Protein AF-A0A9E6JTC9-F1 (afdb_monomer)

Solvent-accessible surface area (backbone atoms only — not comparable to full-atom values): 5115 Å² total; per-residue (Å²): 129,95,70,95,58,99,78,69,90,86,85,87,84,84,70,84,95,70,58,61,56,43,26,51,88,63,76,26,43,84,75,71,37,59,71,64,45,57,48,49,80,82,49,89,74,73,92,88,72,78,74,69,48,94,46,69,69,32,37,51,48,24,68,75,66,76,41,79,41,74,83,82,81,129

pLDDT: mean 89.66, std 9.26, range [53.59, 96.25]

Mean predicted aligned error: 5.12 Å

Foldseek 3Di:
DLDPDPDDDDDDDDDPPDDLLQEVVLVHDPPNCVVVNVVVVVDPDDNPDDALDDDPVQRVCCVPVVDGRDDDDD

Sequence (74 aa):
MILNSSNPNIILILMESVSADCMVSLNGIKGLMPCLDSLTKESLLFINFYANGFLTEQGIIAFLSSFHAQPQTS

Secondary structure (DSSP, 8-state):
---SSSS------PPTT--GGG-GGGT--TTSSHHHHHHTTSS---SS---S-SSHHHHHHHHHH-PPPPP---

Structure (mmCIF, N/CA/C/O backbone):
data_AF-A0A9E6JTC9-F1
#
_entry.id   AF-A0A9E6JTC9-F1
#
loop_
_atom_site.group_PDB
_atom_site.id
_atom_site.type_symbol
_atom_site.label_atom_id
_atom_site.label_alt_id
_atom_site.label_comp_id
_atom_site.label_asym_id
_atom_site.label_entity_id
_atom_site.label_seq_id
_atom_site.pdbx_PDB_ins_code
_atom_site.Cartn_x
_atom_site.Cartn_y
_atom_site.Cartn_z
_atom_site.occupancy
_atom_site.B_iso_or_equiv
_atom_site.auth_seq_id
_atom_site.auth_comp_id
_atom_site.auth_asym_id
_atom_site.auth_atom_id
_atom_site.pdbx_PDB_model_num
ATOM 1 N N . MET A 1 1 ? -21.850 7.402 8.974 1.00 57.38 1 MET A N 1
ATOM 2 C CA . MET A 1 1 ? -20.913 8.547 9.004 1.00 57.38 1 MET A CA 1
ATOM 3 C C . MET A 1 1 ? -19.545 7.987 9.361 1.00 57.38 1 MET A C 1
ATOM 5 O O . MET A 1 1 ? -19.503 7.166 10.261 1.00 57.38 1 MET A O 1
ATOM 9 N N . ILE A 1 2 ? -18.480 8.317 8.621 1.00 81.12 2 ILE A N 1
ATOM 10 C CA . ILE A 1 2 ? -17.138 7.730 8.846 1.00 81.12 2 ILE A CA 1
ATOM 11 C 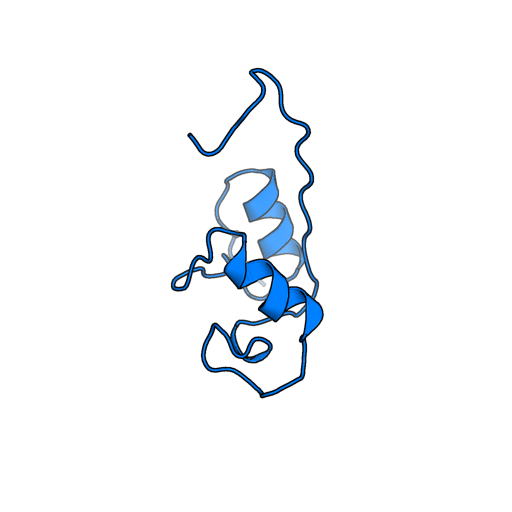C . ILE A 1 2 ? -16.401 8.432 10.003 1.00 81.12 2 ILE A C 1
ATOM 13 O O . ILE A 1 2 ? -15.597 7.813 10.690 1.00 81.12 2 ILE A O 1
ATOM 17 N N . LEU A 1 3 ? -16.693 9.714 10.244 1.00 88.88 3 LEU A N 1
ATOM 18 C CA . LEU A 1 3 ? -16.047 10.520 11.281 1.00 88.88 3 LEU A CA 1
ATOM 19 C C . LEU A 1 3 ? -17.005 10.778 12.447 1.00 88.88 3 LEU A C 1
ATOM 21 O O . LEU A 1 3 ? -18.145 11.183 12.230 1.00 88.88 3 LEU A O 1
ATOM 25 N N . ASN A 1 4 ? -16.510 10.591 13.673 1.00 89.94 4 ASN A N 1
ATOM 26 C CA . ASN A 1 4 ? -17.260 10.817 14.917 1.00 89.94 4 ASN A CA 1
ATOM 27 C C . ASN A 1 4 ? -16.897 12.143 15.621 1.00 89.94 4 ASN A C 1
ATOM 29 O O . ASN A 1 4 ? -17.498 12.479 16.636 1.00 89.94 4 ASN A O 1
ATOM 33 N N . SER A 1 5 ? -15.909 12.887 15.111 1.00 92.62 5 SER A N 1
ATOM 34 C CA . SER A 1 5 ? -15.435 14.167 15.658 1.00 92.62 5 SER A CA 1
ATOM 35 C C . SER A 1 5 ? -15.372 15.217 14.551 1.00 92.62 5 SER A C 1
ATOM 37 O O . SER A 1 5 ? -15.040 14.886 13.412 1.00 92.62 5 SER A O 1
ATOM 39 N N . SER A 1 6 ? -15.648 16.478 14.892 1.00 94.00 6 SER A N 1
ATOM 40 C CA . SER A 1 6 ? -15.471 17.621 13.988 1.00 94.00 6 SER A CA 1
ATOM 41 C C . SER A 1 6 ? -13.998 17.939 13.710 1.00 94.00 6 SER A C 1
ATOM 43 O O . SER A 1 6 ? -13.702 18.509 12.667 1.00 94.00 6 SER A O 1
ATOM 45 N N . ASN A 1 7 ? -13.088 17.536 14.605 1.00 95.38 7 ASN A N 1
ATOM 46 C CA . ASN A 1 7 ? -11.638 17.706 14.480 1.00 95.38 7 ASN A CA 1
ATOM 47 C C . ASN A 1 7 ? -10.926 16.382 14.824 1.00 95.38 7 ASN A C 1
ATOM 49 O O . ASN A 1 7 ? -10.501 16.190 15.966 1.00 95.38 7 ASN A O 1
ATOM 53 N N . PRO A 1 8 ? -10.862 15.413 13.894 1.00 94.81 8 PRO A N 1
ATOM 54 C CA . PRO A 1 8 ? -10.142 14.164 14.115 1.00 94.81 8 PRO A CA 1
ATOM 55 C C . PRO A 1 8 ? -8.621 14.373 14.060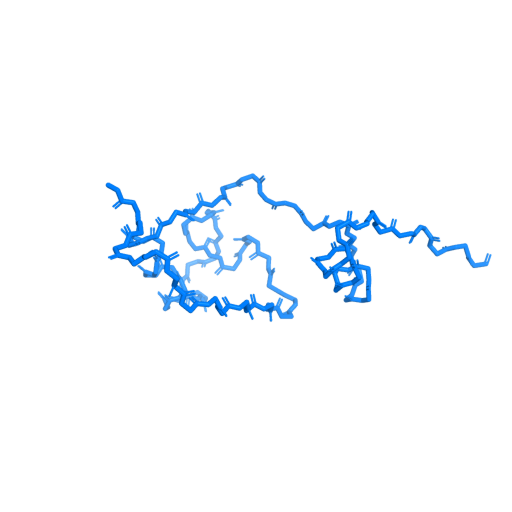 1.00 94.81 8 PRO A C 1
ATOM 57 O O . PRO A 1 8 ? -8.125 15.232 13.333 1.00 94.81 8 PRO A O 1
ATOM 60 N N . ASN A 1 9 ? -7.871 13.540 14.784 1.00 94.94 9 ASN A N 1
ATOM 61 C CA . ASN A 1 9 ? -6.423 13.446 14.597 1.00 94.94 9 ASN A CA 1
ATOM 62 C C . ASN A 1 9 ? -6.124 12.771 13.255 1.00 94.94 9 ASN A C 1
ATOM 64 O O . ASN A 1 9 ? -6.759 11.772 12.913 1.00 94.94 9 ASN A O 1
ATOM 68 N N . ILE A 1 10 ? -5.138 13.287 12.523 1.00 93.94 10 ILE A N 1
ATOM 69 C CA . ILE A 1 10 ? -4.723 12.744 11.227 1.00 93.94 10 ILE A CA 1
ATOM 70 C C . ILE A 1 10 ? -3.318 12.168 11.380 1.00 93.94 10 ILE A C 1
ATOM 72 O O . ILE A 1 10 ? -2.390 12.878 11.761 1.00 93.94 10 ILE A O 1
ATOM 76 N N . ILE A 1 11 ? -3.167 10.880 11.075 1.00 95.44 11 ILE A N 1
ATOM 77 C CA . ILE A 1 11 ? -1.878 10.189 11.040 1.00 95.44 11 ILE A CA 1
ATOM 78 C C . ILE A 1 11 ? -1.658 9.716 9.609 1.00 95.44 11 ILE A C 1
ATOM 80 O O . ILE A 1 11 ? -2.475 8.975 9.064 1.00 95.44 11 ILE A O 1
ATOM 84 N N . LEU A 1 12 ? -0.557 10.156 9.006 1.00 94.44 12 LEU A N 1
ATOM 85 C CA . LEU A 1 12 ? -0.145 9.753 7.667 1.00 94.44 12 LEU A CA 1
ATOM 86 C C . LEU A 1 12 ? 1.007 8.757 7.798 1.00 94.44 12 LEU A C 1
ATOM 88 O O . LEU A 1 12 ? 2.042 9.086 8.374 1.00 94.44 12 LEU A O 1
ATOM 92 N N . ILE A 1 13 ? 0.819 7.542 7.284 1.00 94.06 13 ILE A N 1
ATOM 93 C CA . ILE A 1 13 ? 1.832 6.482 7.298 1.00 94.06 13 ILE A CA 1
ATOM 94 C C . ILE A 1 13 ? 2.251 6.220 5.854 1.00 94.06 13 ILE A C 1
ATOM 96 O O . ILE A 1 13 ? 1.456 5.737 5.051 1.00 94.06 13 ILE A O 1
ATOM 100 N N . LEU A 1 14 ? 3.504 6.539 5.538 1.00 92.56 14 LEU A N 1
ATOM 101 C CA . LEU A 1 14 ? 4.141 6.199 4.270 1.00 92.56 14 LEU A CA 1
ATOM 102 C C . LEU A 1 14 ? 5.005 4.960 4.495 1.00 92.56 14 LEU A C 1
ATOM 104 O O . LEU A 1 14 ? 5.879 4.966 5.361 1.00 92.56 14 LEU A O 1
ATOM 108 N N . MET A 1 15 ? 4.741 3.895 3.744 1.00 93.44 15 MET A N 1
ATOM 109 C CA . MET A 1 15 ? 5.514 2.659 3.834 1.00 93.44 15 MET A CA 1
ATOM 110 C C . MET A 1 15 ? 6.512 2.591 2.683 1.00 93.44 15 MET A C 1
ATOM 112 O O . MET A 1 15 ? 6.127 2.659 1.517 1.00 93.44 15 MET A O 1
ATOM 116 N N . GLU A 1 16 ? 7.789 2.453 3.021 1.00 92.31 16 GLU A N 1
ATOM 117 C CA . GLU A 1 16 ? 8.874 2.360 2.047 1.00 92.31 16 GLU A CA 1
ATOM 118 C C . GLU A 1 16 ? 8.830 1.009 1.321 1.00 92.31 16 GLU A C 1
ATOM 120 O O . GLU A 1 16 ? 8.743 -0.041 1.959 1.00 92.31 16 GLU A O 1
ATOM 125 N N . SER A 1 17 ? 8.898 1.046 -0.014 1.00 90.44 17 SER A N 1
ATOM 126 C CA . SER A 1 17 ? 8.984 -0.139 -0.880 1.00 90.44 17 SER A CA 1
ATOM 127 C C . SER A 1 17 ? 7.856 -1.184 -0.719 1.00 90.44 17 SER A C 1
ATOM 129 O O . SER A 1 17 ? 8.056 -2.361 -1.018 1.00 90.44 17 SER A O 1
ATOM 131 N N . VAL A 1 18 ? 6.655 -0.777 -0.282 1.00 93.25 18 VAL A N 1
ATOM 132 C CA . VAL A 1 18 ? 5.471 -1.658 -0.204 1.00 93.25 18 VAL A CA 1
ATOM 133 C C . VAL A 1 18 ? 4.602 -1.506 -1.454 1.00 93.25 18 VAL A C 1
ATOM 135 O O . VAL A 1 18 ? 4.151 -0.406 -1.768 1.00 93.25 18 VAL A O 1
ATOM 138 N N . SER A 1 19 ? 4.328 -2.618 -2.143 1.00 93.69 19 SER A N 1
ATOM 139 C CA . SER A 1 19 ? 3.423 -2.678 -3.299 1.00 93.69 19 SER A CA 1
ATOM 140 C C . SER A 1 19 ? 2.133 -3.446 -2.983 1.00 93.69 19 SER A C 1
ATOM 142 O O . SER A 1 19 ? 2.004 -4.091 -1.941 1.00 93.69 19 SER A O 1
ATOM 144 N N . ALA A 1 20 ? 1.168 -3.402 -3.909 1.00 94.81 20 ALA A N 1
ATOM 145 C CA . ALA A 1 20 ? -0.077 -4.166 -3.809 1.00 94.81 20 ALA A CA 1
ATOM 146 C C . ALA A 1 20 ? 0.162 -5.686 -3.703 1.00 94.81 20 ALA A C 1
ATOM 148 O O . ALA A 1 20 ? -0.581 -6.381 -3.011 1.00 94.81 20 ALA A O 1
ATOM 149 N N . ASP A 1 21 ? 1.247 -6.187 -4.301 1.00 95.06 21 ASP A N 1
ATOM 150 C CA . ASP A 1 21 ? 1.619 -7.607 -4.278 1.00 95.06 21 ASP A CA 1
ATOM 151 C C . ASP A 1 21 ? 1.945 -8.116 -2.867 1.00 95.06 21 ASP A C 1
ATOM 153 O O . ASP A 1 21 ? 1.995 -9.323 -2.631 1.00 95.06 21 ASP A O 1
ATOM 157 N N . CYS A 1 22 ? 2.158 -7.217 -1.904 1.00 94.62 22 CYS A N 1
ATOM 158 C CA . CYS A 1 22 ? 2.421 -7.579 -0.519 1.00 94.62 22 CYS A CA 1
ATOM 159 C C . CYS A 1 22 ? 1.159 -7.946 0.280 1.00 94.62 22 CYS A C 1
ATOM 161 O O . CYS A 1 22 ? 1.279 -8.493 1.377 1.00 94.62 22 CYS A O 1
ATOM 163 N N . MET A 1 23 ? -0.037 -7.643 -0.235 1.00 95.69 23 MET A N 1
ATOM 164 C CA . MET A 1 23 ? -1.299 -7.797 0.492 1.00 95.69 23 MET A CA 1
ATOM 165 C C . MET A 1 23 ? -2.222 -8.810 -0.177 1.00 95.69 23 MET A C 1
ATOM 167 O O . MET A 1 23 ? -2.512 -8.727 -1.369 1.00 95.69 23 MET A O 1
ATOM 171 N N . VAL A 1 24 ? -2.775 -9.731 0.609 1.00 95.62 24 VAL A N 1
ATOM 172 C CA . VAL A 1 24 ? -3.726 -10.738 0.111 1.00 95.62 24 VAL A CA 1
ATOM 173 C C . VAL A 1 24 ? -5.035 -10.102 -0.328 1.00 95.62 24 VAL A C 1
ATOM 175 O O . VAL A 1 24 ? -5.636 -10.546 -1.304 1.00 95.62 24 VAL A O 1
ATOM 178 N N . SER A 1 25 ? -5.467 -9.040 0.355 1.00 94.88 25 SER A N 1
ATOM 179 C CA . SER A 1 25 ? -6.666 -8.282 -0.013 1.00 94.88 25 SER A CA 1
ATOM 180 C C . SER A 1 25 ? -6.572 -7.623 -1.394 1.00 94.88 25 SER A C 1
ATOM 182 O O . SER A 1 25 ? -7.593 -7.210 -1.934 1.00 94.88 25 SER A O 1
ATOM 184 N N . LEU A 1 26 ? -5.360 -7.503 -1.945 1.00 95.62 26 LEU A N 1
ATOM 185 C CA . LEU A 1 26 ? -5.064 -6.960 -3.27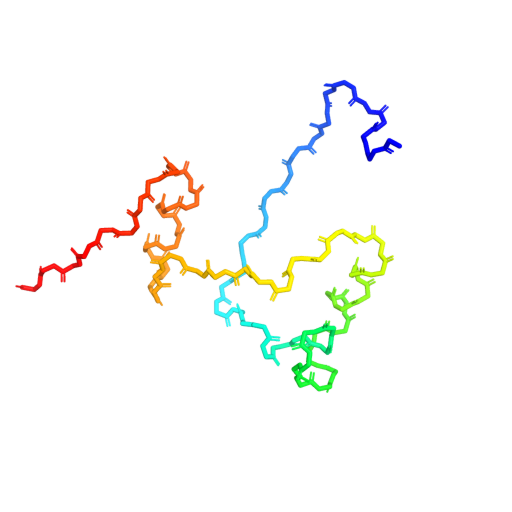3 1.00 95.62 26 LEU A CA 1
ATOM 186 C C . LEU A 1 26 ? -4.579 -8.049 -4.247 1.00 95.62 26 LEU A C 1
ATOM 188 O O . LEU A 1 26 ? -3.935 -7.747 -5.246 1.00 95.62 26 LEU A O 1
ATOM 192 N N . ASN A 1 27 ? -4.897 -9.317 -3.964 1.00 95.00 27 ASN A N 1
ATOM 193 C CA . ASN A 1 27 ? -4.502 -10.496 -4.743 1.00 95.00 27 ASN A CA 1
ATOM 194 C C . ASN A 1 27 ? -2.985 -10.780 -4.746 1.00 95.00 27 ASN A C 1
ATOM 196 O O . ASN A 1 27 ? -2.492 -11.490 -5.623 1.00 95.00 27 ASN A O 1
ATOM 200 N N . GLY A 1 28 ? -2.258 -10.260 -3.758 1.00 94.62 28 GLY A N 1
ATOM 201 C CA . GLY A 1 28 ? -0.831 -10.478 -3.562 1.00 94.62 28 GLY A CA 1
ATOM 202 C C . GLY A 1 28 ? -0.470 -11.774 -2.825 1.00 94.62 28 GLY A C 1
ATOM 203 O O . GLY A 1 28 ? -1.238 -12.738 -2.733 1.00 94.62 28 GLY A O 1
ATOM 204 N N . ILE A 1 29 ? 0.745 -11.798 -2.278 1.00 94.75 29 ILE A N 1
ATOM 205 C CA . ILE A 1 29 ? 1.370 -12.958 -1.635 1.00 94.75 29 ILE A CA 1
ATOM 206 C C . ILE A 1 29 ? 0.707 -13.266 -0.288 1.00 94.75 29 ILE A C 1
ATOM 208 O O . ILE A 1 29 ? 0.627 -12.429 0.613 1.00 94.75 29 ILE A O 1
ATOM 212 N N . LYS A 1 30 ? 0.295 -14.527 -0.107 1.00 93.62 30 LYS A N 1
ATOM 213 C CA . LYS A 1 30 ? -0.359 -14.983 1.124 1.00 93.62 30 LYS A CA 1
ATOM 214 C C . LYS A 1 30 ? 0.558 -14.903 2.343 1.00 93.62 30 LYS A C 1
ATOM 216 O O . LYS A 1 30 ? 1.557 -15.608 2.419 1.00 93.62 30 LYS A O 1
ATOM 221 N N . GLY A 1 31 ? 0.135 -14.126 3.340 1.00 92.50 31 GLY A N 1
ATOM 222 C CA . GLY A 1 31 ? 0.756 -14.089 4.665 1.00 92.50 31 GLY A CA 1
ATOM 223 C C . GLY A 1 31 ? 1.961 -13.158 4.798 1.00 92.50 31 GLY A C 1
ATOM 224 O O . GLY A 1 31 ? 2.616 -13.213 5.834 1.00 92.50 31 GLY A O 1
ATOM 225 N N . LEU A 1 32 ? 2.245 -12.305 3.806 1.00 95.25 32 LEU A N 1
ATOM 226 C CA . LEU A 1 32 ? 3.374 -11.373 3.881 1.00 95.25 32 LEU A CA 1
ATOM 227 C C . LEU A 1 32 ? 3.107 -10.212 4.856 1.00 95.25 32 LEU A C 1
ATOM 229 O O . LEU A 1 32 ? 3.972 -9.880 5.662 1.00 95.25 32 LEU A O 1
ATOM 233 N N . MET A 1 33 ? 1.902 -9.627 4.830 1.00 95.31 33 MET A N 1
ATOM 234 C CA . MET A 1 33 ? 1.522 -8.497 5.693 1.00 95.31 33 MET A CA 1
ATOM 235 C C . MET A 1 33 ? 0.191 -8.734 6.438 1.00 95.31 33 MET A C 1
ATOM 237 O O . MET A 1 33 ? -0.751 -7.953 6.294 1.00 95.31 33 MET A O 1
ATOM 241 N N . PRO A 1 34 ? 0.090 -9.772 7.293 1.00 94.69 34 PRO A N 1
ATOM 242 C CA . PRO A 1 34 ? -1.180 -10.196 7.891 1.00 94.69 34 PRO A CA 1
ATOM 243 C C . PRO A 1 34 ? -1.850 -9.124 8.765 1.00 94.69 34 PRO A C 1
ATOM 245 O O . PRO A 1 34 ? -3.078 -9.029 8.776 1.00 94.69 34 PRO A O 1
ATOM 248 N N . CYS A 1 35 ? -1.075 -8.293 9.473 1.00 94.81 35 CYS A N 1
ATOM 249 C CA . CYS A 1 35 ? -1.636 -7.177 10.241 1.00 94.81 35 CYS A CA 1
ATOM 250 C C . CYS A 1 35 ? -2.257 -6.116 9.325 1.00 94.81 35 CYS A C 1
ATOM 252 O O . CYS A 1 35 ? -3.373 -5.673 9.587 1.00 94.81 35 CYS A O 1
ATOM 254 N N . LEU A 1 36 ? -1.579 -5.739 8.237 1.00 94.88 36 LEU A N 1
ATOM 255 C CA . LEU A 1 36 ? -2.105 -4.742 7.306 1.00 94.88 36 LEU A CA 1
ATOM 256 C C . LEU A 1 36 ? -3.336 -5.275 6.561 1.00 94.88 36 LEU A C 1
ATOM 258 O O . LEU A 1 36 ? -4.336 -4.574 6.457 1.00 94.88 36 LEU A O 1
ATOM 262 N N . ASP A 1 37 ? -3.306 -6.543 6.143 1.00 95.81 37 ASP A N 1
ATOM 263 C CA . ASP A 1 37 ? -4.470 -7.231 5.577 1.00 95.81 37 ASP A CA 1
ATOM 264 C C . ASP A 1 37 ? -5.659 -7.234 6.551 1.00 95.81 37 ASP A C 1
ATOM 266 O O . ASP A 1 37 ? -6.794 -7.019 6.133 1.00 95.81 37 ASP A O 1
ATOM 270 N N . SER A 1 38 ? -5.441 -7.431 7.857 1.00 95.88 38 SER A N 1
ATOM 271 C CA . SER A 1 38 ? -6.540 -7.400 8.834 1.00 95.88 38 SER A CA 1
ATOM 272 C C . SER A 1 38 ? -7.219 -6.030 8.937 1.00 95.88 38 SER A C 1
ATOM 274 O O . SER A 1 38 ? -8.444 -5.979 9.052 1.00 95.88 38 SER A O 1
ATOM 276 N N . LEU A 1 39 ? -6.459 -4.937 8.788 1.00 94.75 39 LEU A N 1
ATOM 277 C CA . LEU A 1 39 ? -6.986 -3.569 8.833 1.00 94.75 39 LEU A CA 1
ATOM 278 C C . LEU A 1 39 ? -7.946 -3.274 7.676 1.00 94.75 39 LEU A C 1
ATOM 280 O O . LEU A 1 39 ? -8.848 -2.450 7.822 1.00 94.75 39 LEU A O 1
ATOM 284 N N . THR A 1 40 ? -7.814 -3.966 6.542 1.00 94.62 40 THR A N 1
ATOM 285 C CA . THR A 1 40 ? -8.690 -3.774 5.369 1.00 94.62 40 THR A CA 1
ATOM 286 C C . THR A 1 40 ? -10.157 -4.101 5.659 1.00 94.62 40 THR A C 1
ATOM 288 O O . THR A 1 40 ? -11.044 -3.565 5.004 1.00 94.62 40 THR A O 1
ATOM 291 N N . LYS A 1 41 ? -10.433 -4.939 6.669 1.00 94.12 41 LYS A N 1
ATOM 292 C CA . LYS A 1 41 ? -11.796 -5.331 7.067 1.00 94.12 41 LYS A CA 1
ATOM 293 C C . LYS A 1 41 ? -12.552 -4.230 7.808 1.00 94.12 41 LYS A C 1
ATOM 295 O O . LYS A 1 41 ? -13.778 -4.247 7.833 1.00 94.12 41 LYS A O 1
ATOM 300 N N . GLU A 1 42 ? -11.821 -3.304 8.418 1.00 93.88 42 GLU A N 1
ATOM 301 C CA . GLU A 1 42 ? -12.356 -2.222 9.253 1.00 93.88 42 GLU A CA 1
ATOM 302 C C . GLU A 1 42 ? -12.098 -0.838 8.637 1.00 93.88 42 GLU A C 1
ATOM 304 O O . GLU A 1 42 ? -12.361 0.190 9.258 1.00 93.88 42 GLU A O 1
ATOM 309 N N . SER A 1 43 ? -11.579 -0.793 7.408 1.00 93.00 43 SER A N 1
ATOM 310 C CA . SER A 1 43 ? -11.182 0.436 6.723 1.00 93.00 43 SER A CA 1
ATOM 311 C C . SER A 1 43 ? -11.699 0.486 5.287 1.00 93.00 43 SER A C 1
ATOM 313 O O . SER A 1 43 ? -12.331 -0.443 4.785 1.00 93.00 43 SE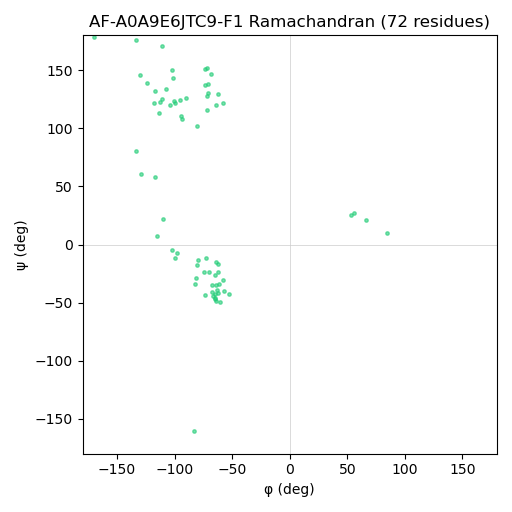R A O 1
ATOM 315 N N . LEU A 1 44 ? -11.451 1.613 4.621 1.00 94.00 44 LEU A N 1
ATOM 316 C CA . LEU A 1 44 ? -11.698 1.765 3.194 1.00 94.00 44 LEU A CA 1
ATOM 317 C C . LEU A 1 44 ? -10.409 1.462 2.429 1.00 94.00 44 LEU A C 1
ATOM 319 O O . LEU A 1 44 ? -9.451 2.231 2.488 1.00 94.00 44 LEU A O 1
ATOM 323 N N . LEU A 1 45 ? -10.406 0.344 1.704 1.00 95.50 45 LEU A N 1
ATOM 324 C CA . LEU A 1 45 ? -9.302 -0.065 0.841 1.00 95.50 45 LEU A CA 1
ATOM 325 C C . LEU A 1 45 ? -9.487 0.488 -0.579 1.00 95.50 45 LEU A C 1
ATOM 327 O O . LEU A 1 45 ? -10.501 0.232 -1.229 1.00 95.50 45 LEU A O 1
ATOM 331 N N . PHE A 1 46 ? -8.475 1.188 -1.088 1.00 95.38 46 PHE A N 1
ATOM 332 C CA . PHE A 1 46 ? -8.427 1.643 -2.477 1.00 95.38 46 PHE A CA 1
ATOM 333 C C . PHE A 1 46 ? -7.677 0.623 -3.338 1.00 95.38 46 PHE A C 1
ATOM 335 O O . PHE A 1 46 ? -6.460 0.508 -3.250 1.00 95.38 46 PHE A O 1
ATOM 342 N N . ILE A 1 47 ? -8.405 -0.106 -4.187 1.00 96.25 47 ILE A N 1
ATOM 343 C CA . ILE A 1 47 ? -7.829 -1.166 -5.036 1.00 96.25 47 ILE A CA 1
ATOM 344 C C . ILE A 1 47 ? -7.133 -0.640 -6.303 1.00 96.25 47 ILE A C 1
ATOM 346 O O . ILE A 1 47 ? -6.338 -1.350 -6.904 1.00 96.25 47 ILE A O 1
ATOM 350 N N . ASN A 1 48 ? -7.419 0.605 -6.697 1.00 95.31 48 ASN A N 1
ATOM 351 C CA . ASN A 1 48 ? -6.846 1.273 -7.870 1.00 95.31 48 ASN A CA 1
ATOM 352 C C . ASN A 1 48 ? -6.041 2.507 -7.431 1.00 95.31 48 ASN A C 1
ATOM 354 O O . ASN A 1 48 ? -6.371 3.636 -7.795 1.00 95.31 48 ASN A O 1
ATOM 358 N N . PHE A 1 49 ? -5.034 2.299 -6.580 1.00 93.50 49 PHE A N 1
ATOM 359 C CA . PHE A 1 49 ? -4.150 3.352 -6.078 1.00 93.50 49 PHE A CA 1
ATOM 360 C C . PHE A 1 49 ? -2.743 3.178 -6.656 1.00 93.50 49 PHE A C 1
ATOM 362 O O . PHE A 1 49 ? -2.147 2.112 -6.525 1.00 93.50 49 PHE A O 1
ATOM 369 N N . TYR A 1 50 ? -2.217 4.226 -7.291 1.00 91.69 50 TYR A N 1
ATOM 370 C CA . TYR A 1 50 ? -0.941 4.187 -8.006 1.00 91.69 50 TYR A CA 1
ATOM 371 C C . TYR A 1 50 ? 0.003 5.264 -7.477 1.00 91.69 50 TYR A C 1
ATOM 373 O O . TYR A 1 50 ? -0.412 6.396 -7.222 1.00 91.69 50 TYR A O 1
ATOM 381 N N . ALA A 1 51 ? 1.282 4.917 -7.330 1.00 89.75 51 ALA A N 1
ATOM 382 C CA . ALA A 1 51 ? 2.316 5.882 -6.986 1.00 89.75 51 ALA A CA 1
ATOM 383 C C . ALA A 1 51 ? 2.552 6.862 -8.148 1.00 89.75 51 ALA A C 1
ATOM 385 O O . ALA A 1 51 ? 2.480 6.488 -9.317 1.00 89.75 51 ALA A O 1
ATOM 386 N N . ASN A 1 52 ? 2.885 8.113 -7.822 1.00 87.25 52 ASN A N 1
ATOM 387 C CA . ASN A 1 52 ? 3.201 9.141 -8.822 1.00 87.25 52 ASN A CA 1
ATOM 388 C C . ASN A 1 52 ? 4.571 8.935 -9.498 1.00 87.25 52 ASN A C 1
ATOM 390 O O . ASN A 1 52 ? 4.877 9.605 -10.478 1.00 87.25 52 ASN A O 1
ATOM 394 N N . GLY A 1 53 ? 5.404 8.035 -8.974 1.00 86.12 53 GLY A N 1
ATOM 395 C CA . GLY A 1 53 ? 6.737 7.730 -9.481 1.00 86.12 53 GLY A CA 1
ATOM 396 C C . GLY A 1 53 ? 7.317 6.490 -8.801 1.00 86.12 53 GLY A C 1
ATOM 397 O O . GLY A 1 53 ? 6.681 5.910 -7.921 1.00 86.12 53 GLY A O 1
ATOM 398 N N . PHE A 1 54 ? 8.522 6.092 -9.211 1.00 85.75 54 PHE A N 1
ATOM 399 C CA . PHE A 1 54 ? 9.202 4.889 -8.704 1.00 85.75 54 PHE A CA 1
ATOM 400 C C . PHE A 1 54 ? 10.258 5.191 -7.635 1.00 85.75 54 PHE A C 1
ATOM 402 O O . PHE A 1 54 ? 10.750 4.272 -6.987 1.00 85.75 54 PHE A O 1
ATOM 409 N N . LEU A 1 55 ? 10.623 6.464 -7.458 1.00 87.56 55 LEU A N 1
ATOM 410 C CA . LEU A 1 55 ? 11.620 6.897 -6.481 1.00 87.56 55 LEU A CA 1
ATOM 411 C C . LEU A 1 55 ? 10.951 7.484 -5.237 1.00 87.56 55 LEU A C 1
ATOM 413 O O . LEU A 1 55 ? 9.968 8.223 -5.340 1.00 87.56 55 LEU A O 1
ATOM 417 N N . THR A 1 56 ? 11.540 7.227 -4.067 1.0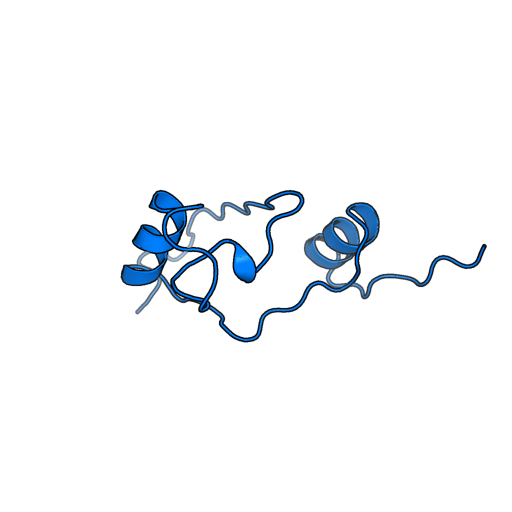0 88.56 56 THR A N 1
ATOM 418 C CA . THR A 1 56 ? 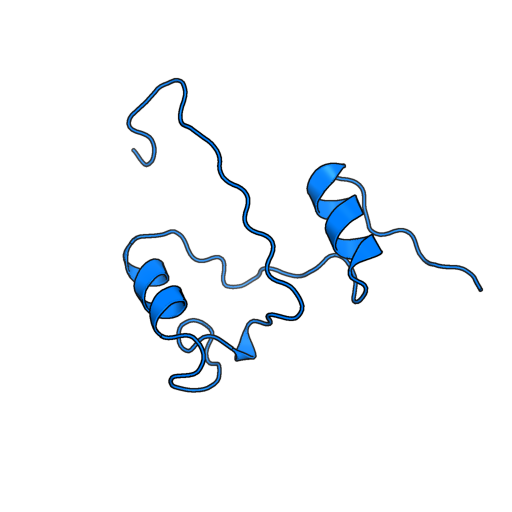11.071 7.746 -2.772 1.00 88.56 56 THR A CA 1
ATOM 419 C C . THR A 1 56 ? 10.889 9.266 -2.796 1.00 88.56 56 THR A C 1
ATOM 421 O O . THR A 1 56 ? 9.862 9.773 -2.350 1.00 88.56 56 THR A O 1
ATOM 424 N N . GLU A 1 57 ? 11.829 10.004 -3.394 1.00 88.38 57 GLU A N 1
ATOM 425 C CA . GLU A 1 57 ? 11.757 11.469 -3.498 1.00 88.38 57 GLU A CA 1
ATOM 426 C C . GLU A 1 57 ? 10.536 11.938 -4.303 1.00 88.38 57 GLU A C 1
ATOM 428 O O . GLU A 1 57 ? 9.830 12.857 -3.889 1.00 88.38 57 GLU A O 1
ATOM 433 N N . GLN A 1 58 ? 10.230 11.264 -5.417 1.00 87.62 58 GLN A N 1
ATOM 434 C CA . GLN A 1 58 ? 9.059 11.569 -6.242 1.00 87.62 58 GLN A CA 1
ATOM 435 C C . GLN A 1 58 ? 7.755 11.304 -5.481 1.00 87.62 58 GLN A C 1
ATOM 437 O O . GLN A 1 58 ? 6.831 12.117 -5.534 1.00 87.62 58 GLN A O 1
ATOM 442 N N . GLY A 1 59 ? 7.690 10.183 -4.755 1.00 87.25 59 GLY A N 1
ATOM 443 C CA . GLY A 1 59 ? 6.529 9.802 -3.953 1.00 87.25 59 GLY A CA 1
ATOM 444 C C . GLY A 1 59 ? 6.258 10.775 -2.805 1.00 87.25 59 GLY A C 1
ATOM 445 O O . GLY A 1 59 ? 5.130 11.245 -2.659 1.00 87.25 59 GLY A O 1
ATOM 446 N N . ILE A 1 60 ? 7.288 11.126 -2.028 1.00 90.31 60 ILE A N 1
ATOM 447 C CA . ILE A 1 60 ? 7.166 12.037 -0.879 1.00 90.31 60 ILE A CA 1
ATOM 448 C C . ILE A 1 60 ? 6.766 13.443 -1.331 1.00 90.31 60 ILE A C 1
ATOM 450 O O . ILE A 1 60 ? 5.850 14.029 -0.750 1.00 90.31 60 ILE A O 1
ATOM 454 N N . ILE A 1 61 ? 7.414 13.981 -2.371 1.00 88.88 61 ILE A N 1
ATOM 455 C CA . ILE A 1 61 ? 7.083 15.314 -2.888 1.00 88.88 61 ILE A CA 1
ATOM 456 C C . ILE A 1 61 ? 5.634 15.329 -3.358 1.00 88.88 61 ILE A C 1
ATOM 458 O O . ILE A 1 61 ? 4.877 16.209 -2.944 1.00 88.88 61 ILE A O 1
ATOM 462 N N . ALA A 1 62 ? 5.221 14.347 -4.160 1.00 89.12 62 ALA A N 1
ATOM 463 C CA . ALA A 1 62 ? 3.864 14.322 -4.682 1.00 89.12 62 ALA A CA 1
ATOM 464 C C . ALA A 1 62 ? 2.808 14.189 -3.581 1.00 89.12 62 ALA A C 1
ATOM 466 O O . ALA A 1 62 ? 1.782 14.868 -3.612 1.00 89.12 62 ALA A O 1
ATOM 467 N N . PHE A 1 63 ? 3.094 13.373 -2.567 1.00 89.38 63 PHE A N 1
ATOM 468 C CA . PHE A 1 63 ? 2.217 13.172 -1.423 1.00 89.38 63 PHE A CA 1
ATOM 469 C C . PHE A 1 63 ? 2.036 14.440 -0.577 1.00 89.38 63 PHE A C 1
ATOM 471 O O . PHE A 1 63 ? 0.910 14.792 -0.237 1.00 89.38 63 PHE A O 1
ATOM 478 N N . LEU A 1 64 ? 3.124 15.144 -0.247 1.00 91.19 64 LEU A N 1
ATOM 479 C CA . LEU A 1 64 ? 3.069 16.303 0.654 1.00 91.19 64 LEU A CA 1
ATOM 480 C C . LEU A 1 64 ? 2.645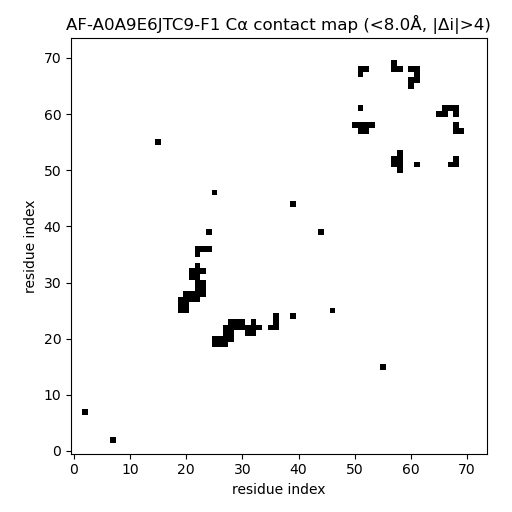 17.598 -0.043 1.00 91.19 64 LEU A C 1
ATOM 482 O O . LEU A 1 64 ? 2.005 18.444 0.575 1.00 91.19 64 LEU A O 1
ATOM 486 N N . SER A 1 65 ? 3.017 17.775 -1.310 1.00 90.38 65 SER A N 1
ATOM 487 C CA . SER A 1 65 ? 2.784 19.031 -2.035 1.00 90.38 65 SER A CA 1
ATOM 488 C C . SER A 1 65 ? 1.545 19.013 -2.928 1.00 90.38 65 SER A C 1
ATOM 490 O O . SER A 1 65 ? 1.188 20.051 -3.479 1.00 90.38 65 SER A O 1
ATOM 492 N N . SER A 1 66 ? 0.890 17.855 -3.096 1.00 87.81 66 SER A N 1
ATOM 493 C CA . SER A 1 66 ? -0.156 17.657 -4.116 1.00 87.81 66 SER A CA 1
ATO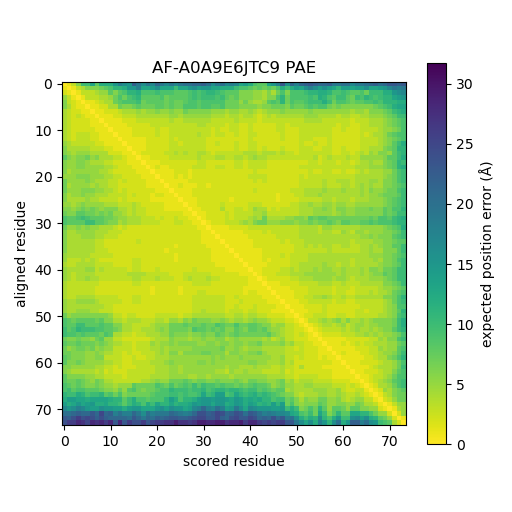M 494 C C . SER A 1 66 ? 0.305 18.049 -5.531 1.00 87.81 66 SER A C 1
ATOM 496 O O . SER A 1 66 ? -0.504 18.406 -6.388 1.00 87.81 66 SER A O 1
ATOM 498 N N . PHE A 1 67 ? 1.617 18.002 -5.776 1.00 86.06 67 PHE A N 1
ATOM 499 C CA . PHE A 1 67 ? 2.235 18.288 -7.063 1.00 86.06 67 PHE A CA 1
ATOM 500 C C . PHE A 1 67 ? 2.627 16.983 -7.757 1.00 86.06 67 PHE A C 1
ATOM 502 O O . PHE A 1 67 ? 2.927 15.989 -7.109 1.00 86.06 67 PHE A O 1
ATOM 509 N N . HIS A 1 68 ? 2.630 16.953 -9.085 1.00 81.56 68 HIS A N 1
ATOM 510 C CA . HIS A 1 68 ? 2.995 15.727 -9.797 1.00 81.56 68 HIS A CA 1
ATOM 511 C C . HIS A 1 68 ? 4.499 15.456 -9.668 1.00 81.56 68 HIS A C 1
ATOM 513 O O . HIS A 1 68 ? 5.296 16.388 -9.533 1.00 81.56 68 HIS A O 1
ATOM 519 N N . ALA A 1 69 ? 4.900 14.183 -9.731 1.00 78.56 69 ALA A N 1
ATOM 520 C CA . ALA A 1 69 ? 6.314 13.825 -9.750 1.00 78.56 69 ALA A CA 1
ATOM 521 C C . ALA A 1 69 ? 7.004 14.499 -10.946 1.00 78.56 69 ALA A C 1
ATOM 523 O O . ALA A 1 69 ? 6.598 14.312 -12.095 1.00 78.56 69 ALA A O 1
ATOM 524 N N . GLN A 1 70 ? 8.036 15.301 -10.680 1.00 75.31 70 GLN A N 1
ATOM 525 C CA . GLN A 1 70 ? 8.793 15.930 -11.754 1.00 75.31 70 GLN A CA 1
ATOM 526 C C . GLN A 1 70 ? 9.683 14.889 -12.450 1.00 75.31 70 GLN A C 1
ATOM 528 O O . GLN A 1 70 ? 10.313 14.064 -11.773 1.00 75.31 70 GLN A O 1
ATOM 533 N N . PRO A 1 71 ? 9.753 14.909 -13.793 1.00 69.12 71 PRO A N 1
ATOM 534 C CA . PRO A 1 71 ? 10.706 14.086 -14.518 1.00 69.12 71 PRO A CA 1
ATOM 535 C C . PRO A 1 71 ? 12.122 14.515 -14.128 1.00 69.12 71 PRO A C 1
ATOM 537 O O . PRO A 1 71 ? 12.451 15.700 -14.172 1.00 69.12 71 PRO A O 1
ATOM 540 N N . GLN A 1 72 ? 12.967 13.558 -13.752 1.00 63.53 72 GLN A N 1
ATOM 541 C CA . GLN A 1 72 ? 14.391 13.828 -13.598 1.00 63.53 72 GLN A CA 1
ATOM 542 C C . GLN A 1 72 ? 15.024 13.789 -14.990 1.00 63.53 72 GLN A C 1
ATOM 544 O O . GLN A 1 72 ? 15.217 12.722 -15.567 1.00 63.53 72 GLN A O 1
ATOM 549 N N . THR A 1 73 ? 15.297 14.959 -15.564 1.00 53.97 73 THR A N 1
ATOM 550 C CA . THR A 1 73 ? 16.229 15.073 -16.691 1.00 53.97 73 THR A CA 1
ATOM 551 C C . THR A 1 73 ? 17.638 14.848 -16.159 1.00 53.97 73 THR A C 1
ATOM 553 O O . THR A 1 73 ? 18.098 15.621 -15.318 1.00 53.97 73 THR A O 1
ATOM 556 N N . SER A 1 74 ? 18.278 13.767 -16.612 1.00 53.59 74 SER A N 1
ATOM 557 C CA . SER A 1 74 ? 19.736 13.611 -16.527 1.00 53.59 74 SER A CA 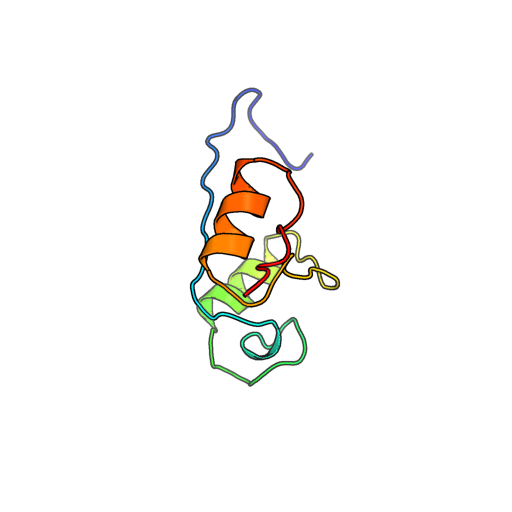1
ATOM 558 C C . SER A 1 74 ? 20.439 14.583 -17.468 1.00 53.59 74 SER A C 1
ATOM 560 O O . SER A 1 74 ? 19.836 14.909 -18.518 1.00 53.59 74 SER A O 1
#

Radius of gyration: 15.17 Å; Cα contacts (8 Å, |Δi|>4): 50; chains: 1; bounding box: 41×34×32 Å